Protein AF-A0A3A0APQ0-F1 (afdb_monomer_lite)

pLDDT: mean 89.93, std 8.95, range [54.12, 96.88]

Secondary structure (DSSP, 8-state):
----HHHHHHHHHHHHHHHHHHHHHHHHHHHHHHHHHHHHHHTSS-HHHHHHHHHHHHHHHHHT-

Sequence (65 aa):
MGDDLSKLLYAVGLNRASRAIIQQNLFISLGIIGLLIVTLVIGVVQLSGAVVLHEGSTIVVVLNA

Structure (mmCIF, N/CA/C/O backbone):
data_AF-A0A3A0APQ0-F1
#
_entry.id   AF-A0A3A0APQ0-F1
#
loop_
_atom_site.group_PDB
_atom_site.id
_atom_site.type_symbol
_atom_site.label_atom_id
_atom_site.label_alt_id
_atom_site.label_comp_id
_atom_site.label_asym_id
_atom_site.label_entity_id
_atom_site.label_seq_id
_atom_site.pdbx_PDB_ins_code
_atom_site.Cartn_x
_atom_sit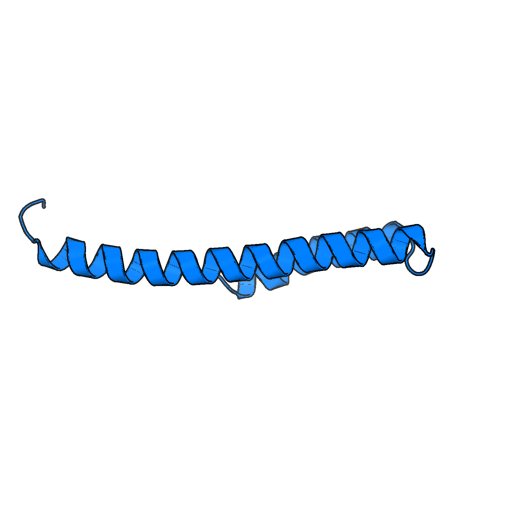e.Cartn_y
_atom_site.Cartn_z
_atom_site.occupancy
_atom_site.B_iso_or_equiv
_atom_site.auth_seq_id
_atom_site.auth_comp_id
_atom_site.auth_asym_id
_atom_site.auth_atom_id
_atom_site.pdbx_PDB_model_num
ATOM 1 N N . MET A 1 1 ? -12.217 6.038 36.951 1.00 54.12 1 MET A N 1
ATOM 2 C CA . MET A 1 1 ? -11.995 5.917 35.484 1.00 54.12 1 MET A CA 1
ATOM 3 C C . MET A 1 1 ? -12.043 4.464 34.989 1.00 54.12 1 MET A C 1
ATOM 5 O O . MET A 1 1 ? -12.090 4.290 33.778 1.00 54.12 1 MET A O 1
ATOM 9 N N . GLY A 1 2 ? -12.062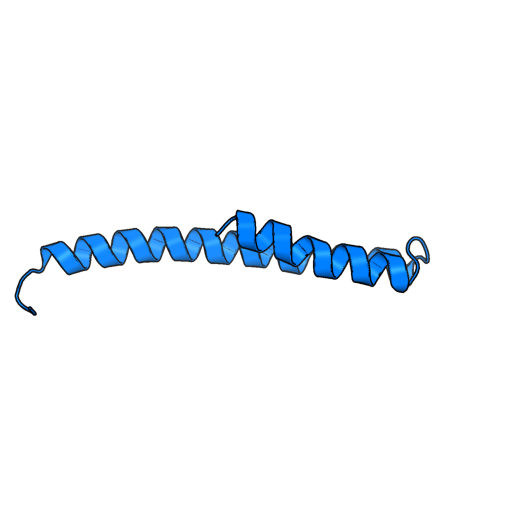 3.447 35.868 1.00 59.41 2 GLY A N 1
ATOM 10 C CA . GLY A 1 2 ? -12.016 2.023 35.493 1.00 59.41 2 GLY A CA 1
ATOM 11 C C . GLY A 1 2 ? -13.356 1.274 35.488 1.00 59.41 2 GLY A C 1
ATOM 12 O O . GLY A 1 2 ? -13.371 0.108 35.119 1.00 59.41 2 GLY A O 1
ATOM 13 N N . ASP A 1 3 ? -14.468 1.917 35.855 1.00 68.56 3 ASP A N 1
ATOM 14 C CA . ASP A 1 3 ? -15.697 1.189 36.230 1.00 68.56 3 ASP A CA 1
ATOM 15 C C . ASP A 1 3 ? -16.766 1.118 35.130 1.00 68.56 3 ASP A C 1
ATOM 17 O O . ASP A 1 3 ? -17.881 0.664 35.367 1.00 68.56 3 ASP A O 1
ATOM 21 N N . ASP A 1 4 ? -16.447 1.570 33.916 1.00 70.19 4 ASP A N 1
ATOM 22 C CA . ASP A 1 4 ? -17.425 1.686 32.834 1.00 70.19 4 ASP A CA 1
ATOM 23 C C . ASP A 1 4 ? -17.138 0.663 31.727 1.00 70.19 4 ASP A C 1
ATOM 25 O O . ASP A 1 4 ? -16.404 0.930 30.770 1.00 70.19 4 ASP A O 1
ATOM 29 N N . LEU A 1 5 ? -17.711 -0.539 31.875 1.00 74.00 5 LEU A N 1
ATOM 30 C CA . LEU A 1 5 ? -17.577 -1.645 30.915 1.00 74.00 5 LEU A CA 1
ATOM 31 C C . LEU A 1 5 ? -18.045 -1.260 29.499 1.00 74.00 5 LEU A C 1
ATOM 33 O O . LEU A 1 5 ? -17.578 -1.837 28.516 1.00 74.00 5 LEU A O 1
ATOM 37 N N . SER A 1 6 ? -18.898 -0.243 29.365 1.00 73.44 6 SER A N 1
ATOM 38 C CA . SER A 1 6 ? -19.329 0.303 28.071 1.00 73.44 6 SER A CA 1
ATOM 39 C C . SER A 1 6 ? -18.153 0.848 27.247 1.00 73.44 6 SER A C 1
ATOM 41 O O . SER A 1 6 ? -18.148 0.755 26.018 1.00 73.44 6 SER A O 1
ATOM 43 N N . LYS A 1 7 ? -17.101 1.357 27.907 1.00 74.00 7 LYS A N 1
ATOM 44 C CA . LYS A 1 7 ? -15.889 1.868 27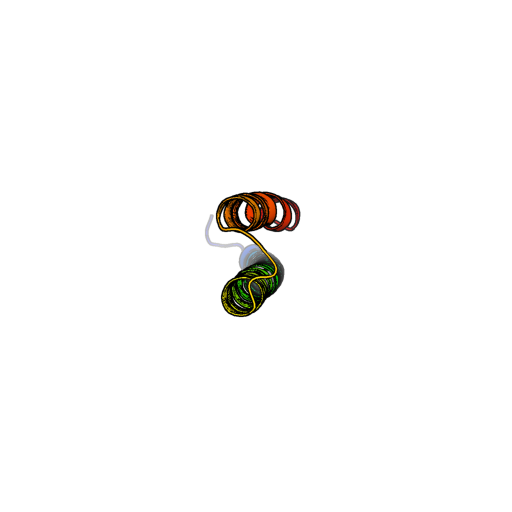.244 1.00 74.00 7 LYS A CA 1
ATOM 45 C C . LYS A 1 7 ? -15.039 0.752 26.642 1.00 74.00 7 LYS A C 1
ATOM 47 O O . LYS A 1 7 ? -14.369 0.985 25.639 1.00 74.00 7 LYS A O 1
ATOM 52 N N . LEU A 1 8 ? -15.100 -0.460 27.203 1.00 80.50 8 LEU A N 1
ATOM 53 C CA . LEU A 1 8 ? -14.432 -1.635 26.634 1.00 80.50 8 LEU A CA 1
ATOM 54 C C . LEU A 1 8 ? -15.078 -2.041 25.307 1.00 80.50 8 LEU A C 1
ATOM 56 O O . LEU A 1 8 ? -14.368 -2.291 24.337 1.00 80.50 8 LEU A O 1
ATOM 60 N N . LEU A 1 9 ? -16.412 -2.044 25.230 1.00 83.00 9 LEU A N 1
ATOM 61 C CA . LEU A 1 9 ? -17.142 -2.337 23.991 1.00 83.00 9 LEU A CA 1
ATOM 62 C C . LEU A 1 9 ? -16.826 -1.313 22.891 1.00 83.00 9 LEU A C 1
ATOM 64 O O . LEU A 1 9 ? -16.539 -1.702 21.757 1.00 83.00 9 LEU A O 1
ATOM 68 N N . TYR A 1 10 ? -16.794 -0.023 23.239 1.00 85.50 10 TYR A N 1
ATOM 69 C CA . TYR A 1 10 ? -16.383 1.039 22.317 1.00 85.50 10 TYR A CA 1
ATOM 70 C C . TYR A 1 10 ? -14.936 0.860 21.832 1.00 85.50 10 TYR A C 1
ATOM 72 O O . TYR A 1 10 ? -14.677 0.882 20.628 1.00 85.50 10 TYR A O 1
ATOM 80 N N . ALA A 1 11 ? -1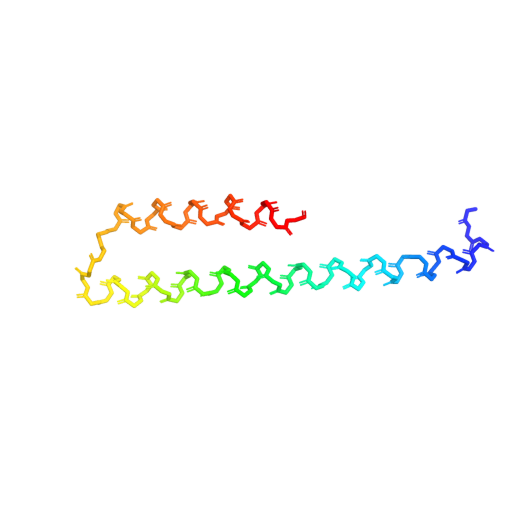3.995 0.614 22.749 1.00 87.31 11 ALA A N 1
ATOM 81 C CA . ALA A 1 11 ? -12.589 0.414 22.410 1.00 87.31 11 ALA A CA 1
ATOM 82 C C . ALA A 1 11 ? -12.371 -0.814 21.509 1.00 87.31 11 ALA A C 1
ATOM 84 O O . ALA A 1 11 ? -11.563 -0.761 20.584 1.00 87.31 11 ALA A O 1
ATOM 85 N N . VAL A 1 12 ? -13.113 -1.906 21.723 1.00 89.81 12 VAL A N 1
ATOM 86 C CA . VAL A 1 12 ? -13.060 -3.096 20.857 1.00 89.81 12 VAL A CA 1
ATOM 87 C C . VAL A 1 12 ? -13.609 -2.792 19.462 1.00 89.81 12 VAL A C 1
ATOM 89 O O . VAL A 1 12 ? -13.024 -3.243 18.475 1.00 89.81 12 VAL A O 1
ATOM 92 N N . GLY A 1 13 ? -14.698 -2.025 19.360 1.00 89.12 13 GLY A N 1
ATOM 93 C CA . GLY A 1 13 ? -15.243 -1.572 18.077 1.00 89.12 13 GLY A CA 1
ATOM 94 C C . GLY A 1 13 ? -14.239 -0.725 17.294 1.00 89.12 13 GLY A C 1
ATOM 95 O O . GLY A 1 13 ? -13.948 -1.026 16.136 1.00 89.12 13 GLY A O 1
ATOM 96 N N . LEU A 1 14 ? -13.637 0.264 17.960 1.00 91.12 14 LEU A N 1
ATOM 97 C CA . LEU A 1 14 ? -12.604 1.120 17.378 1.00 91.12 14 LEU A CA 1
ATOM 98 C C . LEU A 1 14 ? -11.374 0.310 16.945 1.00 91.12 14 LEU A C 1
ATOM 100 O O . LEU A 1 14 ? -10.922 0.439 15.814 1.00 91.12 14 LEU A O 1
ATOM 104 N N . ASN A 1 15 ? -10.887 -0.598 17.795 1.00 92.50 15 ASN A N 1
ATOM 105 C CA . ASN A 1 15 ? -9.738 -1.450 17.484 1.00 92.50 15 ASN A CA 1
ATOM 106 C C . ASN A 1 15 ? -9.986 -2.343 16.255 1.00 92.50 15 ASN A C 1
ATOM 108 O O . ASN A 1 15 ? -9.092 -2.540 15.436 1.00 92.50 15 ASN A O 1
ATOM 112 N N . ARG A 1 16 ? -11.206 -2.872 16.083 1.00 93.50 16 ARG A N 1
ATOM 113 C CA . ARG A 1 16 ? -11.563 -3.656 14.887 1.00 93.50 16 ARG A CA 1
ATOM 114 C C . ARG A 1 16 ? -11.505 -2.810 13.617 1.00 93.50 16 ARG A C 1
ATOM 116 O O . ARG A 1 16 ? -10.961 -3.282 12.620 1.00 93.50 16 ARG A O 1
ATOM 123 N N . ALA A 1 17 ? -12.021 -1.582 13.663 1.00 92.94 17 ALA A N 1
ATOM 124 C CA . ALA A 1 17 ? -11.958 -0.651 12.539 1.00 92.94 17 ALA A CA 1
ATOM 125 C C . ALA A 1 17 ? -10.506 -0.262 12.215 1.00 92.94 17 ALA A C 1
ATOM 127 O O . ALA A 1 17 ? -10.071 -0.410 11.075 1.00 92.94 17 ALA A O 1
ATOM 128 N N . SER A 1 18 ? -9.716 0.113 13.226 1.00 94.81 18 SER A N 1
ATOM 129 C CA . SER A 1 18 ? -8.291 0.420 13.056 1.00 94.81 18 SER A CA 1
ATOM 130 C C . SER A 1 18 ? -7.509 -0.769 12.499 1.00 94.81 18 SER A C 1
ATOM 132 O O . SER A 1 18 ? -6.686 -0.602 11.604 1.00 94.81 18 SER A O 1
ATOM 134 N N . ARG A 1 19 ? -7.791 -1.995 12.958 1.00 95.81 19 ARG A N 1
ATOM 135 C CA . ARG A 1 19 ? -7.158 -3.204 12.417 1.00 95.81 19 ARG A CA 1
ATOM 136 C C . ARG A 1 19 ? -7.486 -3.410 10.939 1.00 95.81 19 ARG A C 1
ATOM 138 O O . ARG A 1 19 ? -6.602 -3.823 10.194 1.00 95.81 19 ARG A O 1
ATOM 145 N N . ALA A 1 20 ? -8.716 -3.128 10.510 1.00 96.06 20 ALA A N 1
ATOM 146 C CA . ALA A 1 20 ? -9.089 -3.213 9.100 1.00 96.06 20 ALA A CA 1
ATOM 147 C C . ALA A 1 20 ? -8.305 -2.198 8.248 1.00 96.06 20 ALA A C 1
ATOM 149 O O . ALA A 1 20 ? -7.744 -2.582 7.224 1.00 96.06 20 ALA A O 1
ATOM 150 N N . ILE A 1 21 ? -8.181 -0.951 8.713 1.00 94.94 21 ILE A N 1
ATOM 151 C CA . ILE A 1 21 ? -7.388 0.098 8.047 1.00 94.94 21 ILE A CA 1
ATOM 152 C C . ILE A 1 21 ? -5.909 -0.304 7.956 1.00 94.94 21 ILE A C 1
ATOM 154 O O . ILE A 1 21 ? -5.306 -0.236 6.888 1.00 94.94 21 ILE A O 1
ATOM 158 N N . ILE A 1 22 ? -5.329 -0.823 9.043 1.00 95.12 22 ILE A N 1
ATOM 159 C CA . ILE A 1 22 ? -3.942 -1.317 9.049 1.00 95.12 22 ILE A CA 1
ATOM 160 C C . ILE A 1 22 ? -3.754 -2.431 8.011 1.00 95.12 22 ILE A C 1
ATOM 162 O O . ILE A 1 22 ? -2.761 -2.434 7.285 1.00 95.12 22 ILE A O 1
ATOM 166 N N . GLN A 1 23 ? -4.700 -3.369 7.905 1.00 96.69 23 GLN A N 1
ATOM 167 C CA . GLN A 1 23 ? -4.625 -4.439 6.908 1.00 96.69 23 GLN A CA 1
ATOM 168 C C . GLN A 1 23 ? -4.718 -3.912 5.469 1.00 96.69 23 GLN A C 1
ATOM 170 O O . GLN A 1 23 ? -3.994 -4.408 4.607 1.00 96.69 23 GLN A O 1
ATOM 175 N N . GLN A 1 24 ? -5.544 -2.895 5.208 1.00 95.75 24 GLN A N 1
ATOM 176 C CA . GLN A 1 24 ? -5.609 -2.232 3.900 1.00 95.75 24 GLN A CA 1
ATOM 177 C C . GLN A 1 24 ? -4.288 -1.534 3.563 1.00 95.75 24 GLN A C 1
ATOM 179 O O . GLN A 1 24 ? -3.734 -1.747 2.486 1.00 95.75 24 GLN A O 1
ATOM 184 N N . ASN A 1 25 ? -3.738 -0.776 4.511 1.00 95.19 25 ASN A N 1
ATOM 185 C CA . ASN A 1 25 ? -2.466 -0.076 4.356 1.00 95.19 25 ASN A CA 1
ATOM 186 C C . ASN A 1 25 ? -1.314 -1.047 4.076 1.00 95.19 25 ASN A C 1
ATOM 188 O O . ASN A 1 25 ? -0.499 -0.804 3.183 1.00 95.19 25 ASN A O 1
ATOM 192 N N . LEU A 1 26 ? -1.276 -2.180 4.782 1.00 95.31 26 LEU A N 1
ATOM 193 C CA . LEU A 1 26 ? -0.310 -3.249 4.529 1.00 95.31 26 LEU A CA 1
ATOM 194 C C . LEU A 1 26 ? -0.472 -3.852 3.134 1.00 95.31 26 LEU A C 1
ATOM 196 O O . LEU A 1 26 ? 0.525 -4.054 2.446 1.00 95.31 26 LEU A O 1
ATOM 200 N N . PHE A 1 27 ? -1.704 -4.112 2.698 1.00 96.88 27 PHE A N 1
ATOM 201 C CA . PHE A 1 27 ? -1.961 -4.655 1.366 1.00 96.88 27 PHE A CA 1
ATOM 202 C C . PHE A 1 27 ? -1.492 -3.701 0.259 1.00 96.88 27 PHE A C 1
ATOM 204 O O . PHE A 1 27 ? -0.792 -4.126 -0.659 1.00 96.88 27 PHE A O 1
ATOM 211 N N . ILE A 1 28 ? -1.800 -2.405 0.382 1.00 94.31 28 ILE A N 1
ATOM 212 C CA . ILE A 1 28 ? -1.354 -1.363 -0.556 1.00 94.31 28 ILE A CA 1
ATOM 213 C C . ILE A 1 28 ? 0.178 -1.291 -0.584 1.00 94.31 28 ILE A C 1
ATOM 215 O O . ILE A 1 28 ? 0.783 -1.335 -1.655 1.00 94.31 28 ILE A O 1
ATOM 219 N N . SER A 1 29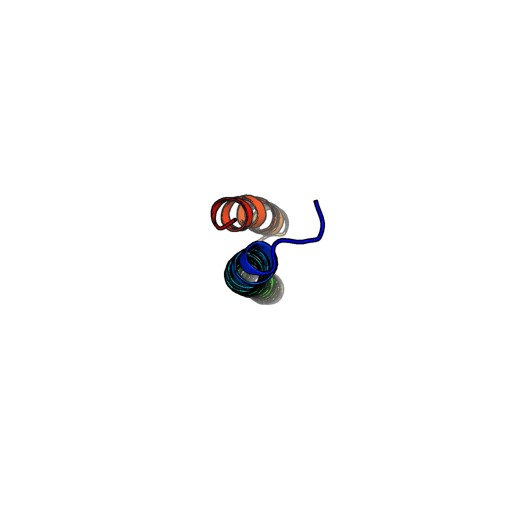 ? 0.812 -1.246 0.590 1.00 93.12 29 SER A N 1
ATOM 220 C CA . SER A 1 29 ? 2.269 -1.114 0.716 1.00 93.12 29 SER A CA 1
ATOM 221 C C . SER A 1 29 ? 3.004 -2.308 0.104 1.00 93.12 29 SER A C 1
ATOM 223 O O . SER A 1 29 ? 3.936 -2.138 -0.683 1.00 93.12 29 SER A O 1
ATOM 225 N N . LEU A 1 30 ? 2.558 -3.530 0.416 1.00 96.12 30 LEU A N 1
ATOM 226 C CA . LEU A 1 30 ? 3.130 -4.756 -0.141 1.00 96.12 30 LEU A CA 1
ATOM 227 C C . LEU A 1 30 ? 2.898 -4.858 -1.651 1.00 96.12 30 LEU A C 1
ATOM 229 O O . LEU A 1 30 ? 3.805 -5.264 -2.377 1.00 96.12 30 LEU A O 1
ATOM 233 N N . GLY A 1 31 ? 1.719 -4.454 -2.133 1.00 95.94 31 GLY A N 1
ATOM 234 C CA . GLY A 1 31 ? 1.408 -4.421 -3.560 1.00 95.94 31 GLY A CA 1
ATOM 235 C C . GLY A 1 31 ? 2.342 -3.496 -4.339 1.00 95.94 31 GLY A C 1
ATOM 236 O O . GLY A 1 31 ? 2.863 -3.885 -5.383 1.00 95.94 31 GLY A O 1
ATOM 237 N N . ILE A 1 32 ? 2.615 -2.302 -3.809 1.00 95.50 32 ILE A N 1
ATOM 238 C CA . ILE A 1 32 ? 3.495 -1.317 -4.451 1.00 95.50 32 ILE A CA 1
ATOM 239 C C . ILE A 1 32 ? 4.943 -1.796 -4.455 1.00 95.50 32 ILE A C 1
ATOM 241 O O . ILE A 1 32 ? 5.598 -1.733 -5.492 1.00 95.50 32 ILE A O 1
ATOM 245 N N . ILE A 1 33 ? 5.429 -2.341 -3.338 1.00 94.62 33 ILE A N 1
ATOM 246 C CA . ILE A 1 33 ? 6.773 -2.926 -3.271 1.00 94.62 33 ILE A CA 1
ATOM 247 C C . ILE A 1 33 ? 6.907 -4.070 -4.284 1.00 94.62 33 ILE A C 1
ATOM 249 O O . ILE A 1 33 ? 7.865 -4.092 -5.054 1.00 94.62 33 ILE A O 1
ATOM 253 N N . GLY A 1 34 ? 5.935 -4.985 -4.337 1.00 96.50 34 GLY A N 1
ATOM 254 C CA . GLY A 1 34 ? 5.933 -6.086 -5.300 1.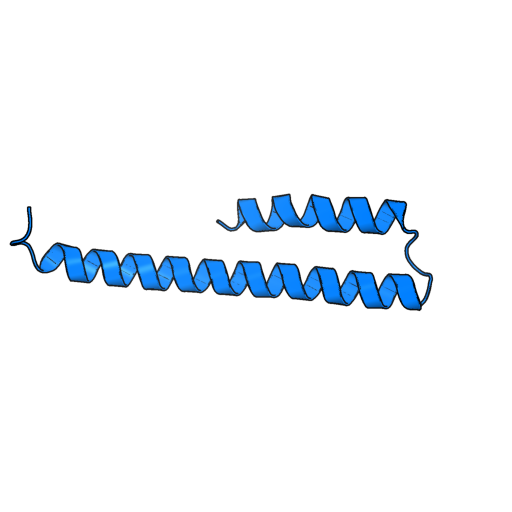00 96.50 34 GLY A CA 1
ATOM 255 C C . GLY A 1 34 ? 5.951 -5.598 -6.751 1.00 96.50 34 GLY A C 1
ATOM 256 O O . GLY A 1 34 ? 6.778 -6.048 -7.544 1.00 96.50 34 GLY A O 1
ATOM 257 N N . LEU A 1 35 ? 5.095 -4.628 -7.087 1.00 95.44 35 LEU A N 1
ATOM 258 C CA . LEU A 1 35 ? 5.035 -4.017 -8.416 1.00 95.44 35 LEU A CA 1
ATOM 259 C C . LEU A 1 35 ? 6.361 -3.347 -8.804 1.00 95.44 35 LEU A C 1
ATOM 261 O O . LEU A 1 35 ? 6.845 -3.531 -9.923 1.00 95.44 35 LEU A O 1
ATOM 265 N N . LEU A 1 36 ? 6.958 -2.579 -7.890 1.00 94.31 36 LEU A N 1
ATOM 266 C CA . LEU A 1 36 ? 8.230 -1.902 -8.127 1.00 94.31 36 LEU A CA 1
ATOM 267 C C . LEU A 1 36 ? 9.360 -2.904 -8.353 1.00 94.31 36 LEU A C 1
ATOM 269 O O . LEU A 1 36 ? 10.117 -2.751 -9.304 1.00 94.31 36 LEU A O 1
ATOM 273 N N . ILE A 1 37 ? 9.430 -3.974 -7.559 1.00 95.38 37 ILE A N 1
ATOM 274 C CA . ILE A 1 37 ? 10.415 -5.042 -7.767 1.00 95.38 37 ILE A CA 1
ATOM 275 C C . ILE A 1 37 ? 10.269 -5.641 -9.171 1.00 95.38 37 ILE A C 1
ATOM 277 O O . ILE A 1 37 ? 11.254 -5.724 -9.903 1.00 95.38 37 ILE A O 1
ATOM 281 N N . VAL A 1 38 ? 9.051 -6.014 -9.578 1.00 96.25 38 VAL A N 1
ATOM 282 C CA . VAL A 1 38 ? 8.807 -6.607 -10.905 1.00 96.25 38 VAL A CA 1
ATOM 283 C C . VAL A 1 38 ? 9.209 -5.646 -12.026 1.00 96.25 38 VAL A C 1
ATOM 285 O O . VAL A 1 38 ? 9.926 -6.030 -12.949 1.00 96.25 38 VAL A O 1
ATOM 288 N N . THR A 1 39 ? 8.784 -4.386 -11.944 1.00 95.19 39 THR A N 1
ATOM 289 C CA . THR A 1 39 ? 9.074 -3.380 -12.978 1.00 95.19 39 THR A CA 1
ATOM 290 C C . THR A 1 39 ? 10.552 -3.001 -13.060 1.00 95.19 39 THR A C 1
ATOM 292 O O . THR A 1 39 ? 11.037 -2.764 -14.168 1.00 95.19 39 THR A O 1
ATOM 295 N N . LEU A 1 40 ? 11.288 -3.000 -11.943 1.00 94.06 40 LEU A N 1
ATOM 296 C CA . LEU A 1 40 ? 12.744 -2.827 -11.936 1.00 94.06 40 LEU A CA 1
ATOM 297 C C . LEU A 1 40 ? 13.463 -4.012 -12.585 1.00 94.06 40 LEU A C 1
ATOM 299 O O . LEU A 1 40 ? 14.353 -3.802 -13.404 1.00 94.06 40 LEU A O 1
ATOM 303 N N . VAL A 1 41 ? 13.076 -5.247 -12.250 1.00 95.19 41 VAL A N 1
ATOM 304 C CA . VAL A 1 41 ? 13.711 -6.460 -12.798 1.00 95.19 41 VAL A CA 1
ATOM 305 C C . VAL A 1 41 ? 13.508 -6.562 -14.311 1.00 95.19 41 VAL A C 1
ATOM 307 O O . VAL A 1 41 ? 14.426 -6.949 -15.027 1.00 95.19 41 VAL A O 1
ATOM 310 N N . ILE A 1 42 ? 12.330 -6.179 -14.809 1.00 95.94 42 ILE A N 1
ATOM 311 C CA . ILE A 1 42 ? 12.020 -6.167 -16.250 1.00 95.94 42 ILE A CA 1
ATOM 312 C C . ILE A 1 42 ? 12.626 -4.930 -16.952 1.00 95.94 42 ILE A C 1
ATOM 314 O O . ILE A 1 42 ? 12.687 -4.879 -18.177 1.00 95.94 42 ILE A O 1
ATOM 318 N N . GLY A 1 43 ? 13.112 -3.935 -16.199 1.00 92.06 43 GLY A N 1
ATOM 319 C CA . GLY A 1 43 ? 13.733 -2.723 -16.743 1.00 92.06 43 GLY A CA 1
ATOM 320 C C . GLY A 1 43 ? 12.741 -1.681 -17.270 1.00 92.06 43 GLY A C 1
ATOM 321 O O . GLY A 1 43 ? 13.119 -0.814 -18.053 1.00 92.06 43 GLY A O 1
ATOM 322 N N . VAL A 1 44 ? 11.472 -1.749 -16.852 1.00 93.88 44 VAL A N 1
ATOM 323 C CA . VAL A 1 44 ? 10.412 -0.810 -17.268 1.00 93.88 44 VAL A CA 1
ATOM 324 C C . VAL A 1 44 ? 10.550 0.537 -16.558 1.00 93.88 44 VAL A C 1
ATOM 326 O O . VAL A 1 44 ? 10.268 1.583 -17.138 1.00 93.88 44 VAL A O 1
ATOM 329 N N . VAL A 1 45 ? 10.980 0.519 -15.294 1.00 91.81 45 VAL A N 1
ATOM 330 C CA . VAL A 1 45 ? 11.082 1.707 -14.438 1.00 91.81 45 VAL A CA 1
ATOM 331 C C . VAL A 1 45 ? 12.533 1.912 -14.010 1.00 91.81 45 VAL A C 1
ATOM 333 O O . VAL A 1 45 ? 13.197 0.986 -13.549 1.00 91.81 45 VAL A O 1
ATOM 336 N N . GLN A 1 46 ? 13.024 3.146 -14.144 1.00 92.00 46 GLN A N 1
ATOM 337 C CA . GLN A 1 46 ? 14.343 3.549 -13.649 1.00 92.00 46 GLN A CA 1
ATOM 338 C C . GLN A 1 46 ? 14.315 3.769 -12.133 1.00 92.00 46 GLN A C 1
ATOM 340 O O . GLN A 1 46 ? 13.281 4.128 -11.570 1.00 92.00 46 GLN A O 1
ATOM 345 N N . LEU A 1 47 ? 15.473 3.637 -11.478 1.00 90.50 47 LEU A N 1
ATOM 346 C CA . LEU A 1 47 ? 15.596 3.758 -10.021 1.00 90.50 47 LEU A CA 1
ATOM 347 C C . LEU A 1 47 ? 14.986 5.059 -9.468 1.00 90.50 47 LEU A C 1
ATOM 349 O O . LEU A 1 47 ? 14.267 5.020 -8.476 1.00 90.50 47 LEU A O 1
ATOM 353 N N . SER A 1 48 ? 15.209 6.198 -10.129 1.00 92.88 48 SER A N 1
ATOM 354 C CA . SER A 1 48 ? 14.638 7.492 -9.726 1.00 92.88 48 SER A CA 1
ATOM 355 C C . SER A 1 48 ? 13.105 7.495 -9.744 1.00 92.88 48 SER A C 1
ATOM 357 O O . SER A 1 48 ? 12.478 7.953 -8.792 1.00 92.88 48 SER A O 1
ATOM 359 N N . GLY A 1 49 ? 12.493 6.933 -10.790 1.00 92.69 49 GLY A N 1
ATOM 360 C CA . GLY A 1 49 ? 11.040 6.787 -10.887 1.00 92.69 49 GLY A CA 1
ATOM 361 C C . GLY A 1 49 ? 10.482 5.842 -9.824 1.00 92.69 49 GLY A C 1
ATOM 362 O O . GLY A 1 49 ? 9.447 6.129 -9.227 1.00 92.69 49 GLY A O 1
ATOM 363 N N . ALA A 1 50 ? 11.196 4.754 -9.527 1.00 92.31 50 ALA A N 1
ATOM 364 C CA . ALA A 1 50 ? 10.805 3.825 -8.474 1.00 92.31 50 ALA A CA 1
ATOM 365 C C . ALA A 1 50 ? 10.809 4.477 -7.083 1.00 92.31 50 ALA A C 1
ATOM 367 O O . ALA A 1 50 ? 9.890 4.235 -6.306 1.00 92.31 50 ALA A O 1
ATOM 368 N N . VAL A 1 51 ? 11.789 5.339 -6.786 1.00 93.25 51 VAL A N 1
ATOM 369 C CA . VAL A 1 51 ? 11.840 6.092 -5.520 1.00 93.25 51 VAL A CA 1
ATOM 370 C C . VAL A 1 51 ? 10.648 7.041 -5.399 1.00 93.25 51 VAL A C 1
ATOM 372 O O . VAL A 1 51 ? 9.981 7.038 -4.370 1.00 93.25 51 VAL A O 1
ATOM 375 N N . VAL A 1 52 ? 10.316 7.790 -6.456 1.00 95.25 52 VAL A N 1
ATOM 376 C CA . VAL A 1 52 ? 9.150 8.694 -6.446 1.00 95.25 52 VAL A CA 1
ATOM 377 C C . VAL A 1 52 ? 7.847 7.923 -6.233 1.00 95.25 52 VAL A C 1
ATOM 379 O O . VAL A 1 52 ? 7.004 8.350 -5.449 1.00 95.25 52 VAL A O 1
ATOM 382 N N . LEU A 1 53 ? 7.674 6.777 -6.894 1.00 93.12 53 LEU A N 1
ATOM 383 C CA . LEU A 1 53 ? 6.493 5.928 -6.711 1.00 93.12 53 LEU A CA 1
ATOM 384 C C . LEU A 1 53 ? 6.430 5.326 -5.300 1.00 93.12 53 LEU A C 1
ATOM 386 O O . LEU A 1 53 ? 5.355 5.267 -4.703 1.00 93.12 53 LEU A O 1
ATOM 390 N N . HIS A 1 54 ? 7.572 4.908 -4.754 1.00 94.31 54 HIS A N 1
ATOM 391 C CA . HIS A 1 54 ? 7.662 4.387 -3.397 1.00 94.31 54 HIS A CA 1
ATOM 392 C C . HIS A 1 54 ? 7.308 5.458 -2.362 1.00 94.31 54 HIS A C 1
ATOM 394 O O . HIS A 1 54 ? 6.430 5.237 -1.532 1.00 94.31 54 HIS A O 1
ATOM 400 N N . GLU A 1 55 ? 7.909 6.642 -2.433 1.00 93.38 55 GLU A N 1
ATOM 401 C CA . GLU A 1 55 ? 7.602 7.712 -1.483 1.00 93.38 55 GLU A CA 1
ATOM 402 C C . GLU A 1 55 ? 6.196 8.280 -1.690 1.00 93.38 55 GLU A C 1
ATOM 404 O O . GLU A 1 55 ? 5.475 8.500 -0.719 1.00 93.38 55 GLU A O 1
ATOM 409 N N . GLY A 1 56 ? 5.733 8.408 -2.935 1.00 91.56 56 GLY A N 1
ATOM 410 C CA . GLY A 1 56 ? 4.359 8.809 -3.239 1.00 91.56 56 GLY A CA 1
ATOM 411 C C . GLY A 1 56 ? 3.319 7.849 -2.655 1.00 91.56 56 GLY A C 1
ATOM 412 O O . GLY A 1 56 ? 2.253 8.280 -2.217 1.00 91.56 56 GLY A O 1
ATOM 413 N N . SER A 1 57 ? 3.642 6.556 -2.556 1.00 91.12 57 SER A N 1
ATOM 414 C CA . SER A 1 57 ? 2.750 5.577 -1.933 1.00 91.12 57 SER A CA 1
ATOM 415 C C . SER A 1 57 ? 2.517 5.806 -0.445 1.00 91.12 57 SER A C 1
ATOM 417 O O . SER A 1 57 ? 1.435 5.505 0.058 1.00 91.12 57 SER A O 1
ATOM 419 N N . THR A 1 58 ? 3.489 6.392 0.255 1.00 93.12 58 THR A N 1
ATOM 420 C CA . THR A 1 58 ? 3.339 6.703 1.681 1.00 93.12 58 THR A CA 1
ATOM 421 C C . THR A 1 58 ? 2.233 7.731 1.901 1.00 93.12 58 THR A C 1
ATOM 423 O O . THR A 1 58 ? 1.442 7.588 2.828 1.00 93.12 58 THR A O 1
ATOM 426 N N . ILE A 1 59 ? 2.094 8.698 0.987 1.00 93.06 59 ILE A N 1
ATOM 427 C CA . ILE A 1 59 ? 1.019 9.695 1.010 1.00 93.06 59 ILE A CA 1
ATOM 428 C C . ILE A 1 59 ? -0.337 9.008 0.828 1.00 93.06 59 ILE A C 1
ATOM 430 O O . ILE A 1 59 ? -1.271 9.284 1.576 1.00 93.06 59 ILE A O 1
ATOM 434 N N . VAL A 1 60 ? -0.442 8.072 -0.120 1.00 91.25 60 VAL A N 1
ATOM 435 C CA . VAL A 1 60 ? -1.676 7.302 -0.356 1.00 91.25 60 VAL A CA 1
ATOM 436 C C . VAL A 1 60 ? -2.081 6.508 0.889 1.00 91.25 60 VAL A C 1
ATOM 438 O O . VAL A 1 60 ? -3.247 6.516 1.272 1.00 91.25 60 VAL A O 1
ATOM 441 N N . VAL A 1 61 ? -1.120 5.859 1.548 1.00 91.00 61 VAL A N 1
ATOM 442 C CA . VAL A 1 61 ? -1.353 5.086 2.776 1.00 91.00 61 VAL A CA 1
ATOM 443 C C . VAL A 1 61 ? -1.784 5.984 3.939 1.00 91.00 61 VAL A C 1
ATOM 445 O O . VAL A 1 61 ? -2.691 5.621 4.685 1.00 91.00 61 VAL A O 1
ATOM 448 N N . VAL A 1 62 ? -1.176 7.164 4.083 1.00 90.94 62 VAL A N 1
ATOM 449 C CA . VAL A 1 62 ? -1.545 8.144 5.118 1.00 90.94 62 VAL A CA 1
ATOM 450 C C . VAL A 1 62 ? -2.951 8.701 4.893 1.00 90.94 62 VAL A C 1
ATOM 452 O O . VAL A 1 62 ? -3.669 8.920 5.859 1.00 90.94 62 VAL A O 1
ATOM 455 N N . LEU A 1 63 ? -3.379 8.891 3.643 1.00 90.88 63 LEU A N 1
ATOM 456 C CA . LEU A 1 63 ? -4.746 9.331 3.336 1.00 90.88 63 LEU A CA 1
ATOM 457 C C . LEU A 1 63 ? -5.810 8.261 3.624 1.00 90.88 63 LEU A C 1
ATOM 459 O O . LEU A 1 63 ? -6.977 8.606 3.784 1.00 90.88 63 LEU A O 1
ATOM 463 N N . ASN A 1 64 ? -5.423 6.985 3.679 1.00 87.31 64 ASN A N 1
ATOM 464 C CA . ASN A 1 64 ? -6.310 5.879 4.047 1.00 87.31 64 ASN A CA 1
ATOM 465 C C . ASN A 1 64 ? -6.388 5.658 5.575 1.00 87.31 64 ASN A C 1
ATOM 467 O O . ASN A 1 64 ? -7.066 4.731 6.015 1.00 87.31 64 ASN A O 1
ATOM 471 N N . ALA A 1 65 ? -5.666 6.461 6.368 1.00 74.12 65 ALA A N 1
ATOM 472 C CA . ALA A 1 65 ? -5.622 6.376 7.829 1.00 74.12 65 ALA A CA 1
ATOM 473 C C . ALA A 1 65 ? -6.877 6.936 8.517 1.00 74.12 65 ALA A C 1
ATOM 475 O O . ALA A 1 65 ? -7.464 7.919 8.012 1.00 74.12 65 ALA A O 1
#

Foldseek 3Di:
DPDDVVVVVVVVVVVVVVVVLVVVLVVLLVVLVVVLVVCVVVVVDDPVRSVCSNVVSVVVSVVSD

Radius of gyration: 18.26 Å; chains: 1; bounding box: 35×16×54 Å